Protein AF-A0A2D4JG83-F1 (afdb_monomer_lite)

Radius of gyration: 25.74 Å; chains: 1; bounding box: 56×29×63 Å

Sequence (149 aa):
VETLLEVTGLSHVLLGHALKPLIKENGILSQRQSILRLNEEVLGLVSGQHLCLLPKSMYLNVEEKVGHALEEKRNFICCLLNQILNEEQEIHIDSLVFKVIDACHKQRHGSPSGFLGNICSSVDVLSCILYLLNQGFVQRQENFPQLLQ

Secondary structure (DSSP, 8-state):
-HHHHHHH---HHH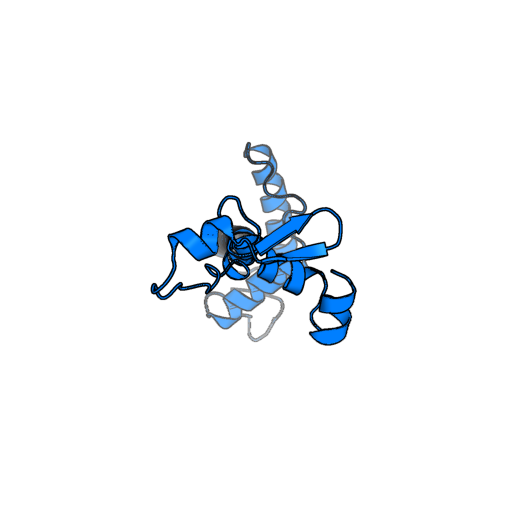HHHHHTTTSSTT-SEEEETTEEEE-HHHHHHTTTPPP--PPP-HHHHHHHHHHHHHHHHHHHHHHHHHHHHHH-SSEEHHHHHHHHHHHHHHHHTT---TT-SS---HHHHHHHHHHHHHHTSS-B-SS-TTEE-

InterPro domains:
  IPR019559 Cullin, neddylation domain [SM00884] (69-146)
  IPR036388 Winged helix-like DNA-binding domain superfamily [G3DSA:1.10.10.10] (68-149)
  IPR045093 Cullin [PTHR22771] (1-148)

Structure (mmCIF, N/CA/C/O backbone):
data_AF-A0A2D4JG83-F1
#
_entry.id   AF-A0A2D4JG83-F1
#
loop_
_atom_site.group_PDB
_atom_site.id
_atom_site.type_symbol
_atom_site.label_atom_id
_atom_site.label_alt_id
_atom_site.label_comp_id
_atom_site.label_asym_id
_atom_site.label_entity_id
_atom_site.label_seq_id
_atom_site.pdbx_PDB_ins_code
_atom_site.Cartn_x
_atom_site.Cartn_y
_atom_site.Cartn_z
_atom_site.occupancy
_atom_site.B_iso_or_equiv
_atom_site.auth_seq_id
_atom_site.auth_comp_id
_atom_site.auth_asym_id
_atom_site.auth_atom_id
_atom_site.pdbx_PDB_model_num
ATOM 1 N N . VAL A 1 1 ? 8.024 11.213 -33.048 1.00 75.00 1 VAL A N 1
ATOM 2 C CA . VAL A 1 1 ? 7.313 10.550 -31.918 1.00 75.00 1 VAL A CA 1
ATOM 3 C C . VAL A 1 1 ? 5.802 10.716 -32.046 1.00 75.00 1 VAL A C 1
ATOM 5 O O . VAL A 1 1 ? 5.098 9.736 -31.868 1.00 75.00 1 VAL A O 1
ATOM 8 N N . GLU A 1 2 ? 5.308 11.893 -32.435 1.00 82.31 2 GLU A N 1
ATOM 9 C CA . GLU A 1 2 ? 3.876 12.167 -32.677 1.00 82.31 2 GLU A CA 1
ATOM 10 C C . GLU A 1 2 ? 3.216 11.175 -33.645 1.00 82.31 2 GLU A C 1
ATOM 12 O O . GLU A 1 2 ? 2.208 10.570 -33.306 1.00 82.31 2 GLU A O 1
ATOM 17 N N . THR A 1 3 ? 3.863 10.867 -34.770 1.00 86.81 3 THR A N 1
ATOM 18 C CA . THR A 1 3 ? 3.368 9.858 -35.723 1.00 86.81 3 THR A CA 1
ATOM 19 C C . THR A 1 3 ? 3.220 8.461 -35.103 1.00 86.81 3 THR A C 1
ATOM 21 O O . THR A 1 3 ? 2.338 7.702 -35.486 1.00 86.81 3 THR A O 1
ATOM 24 N N . LEU A 1 4 ? 4.061 8.097 -34.124 1.00 87.06 4 LEU A N 1
ATOM 25 C CA . LEU A 1 4 ? 3.918 6.818 -33.416 1.00 87.06 4 LEU A CA 1
ATOM 26 C C . LEU A 1 4 ? 2.714 6.839 -32.475 1.00 87.06 4 LEU A C 1
ATOM 28 O O . LEU A 1 4 ? 2.052 5.817 -32.347 1.00 87.06 4 LEU A O 1
ATOM 32 N N . LEU A 1 5 ? 2.407 7.973 -31.841 1.00 87.31 5 LEU A N 1
ATOM 33 C CA . LEU A 1 5 ? 1.204 8.110 -31.012 1.00 87.31 5 LEU A CA 1
ATOM 34 C C . LEU A 1 5 ? -0.060 7.939 -31.857 1.00 87.31 5 LEU A C 1
ATOM 36 O O . LEU A 1 5 ? -0.945 7.179 -31.477 1.00 87.31 5 LEU A O 1
ATOM 40 N N . GLU A 1 6 ? -0.101 8.577 -33.026 1.00 89.38 6 GLU A N 1
ATOM 41 C CA . GLU A 1 6 ? -1.233 8.490 -33.953 1.00 89.38 6 GLU A CA 1
ATOM 42 C C . GLU A 1 6 ? -1.436 7.069 -34.494 1.00 89.38 6 GLU A C 1
ATOM 44 O O . GLU A 1 6 ? -2.553 6.562 -34.493 1.00 89.38 6 GLU A O 1
ATOM 49 N N . VAL A 1 7 ? -0.359 6.399 -34.919 1.00 92.38 7 VAL A N 1
ATOM 50 C CA . VAL A 1 7 ? -0.450 5.071 -35.549 1.00 92.38 7 VAL A CA 1
ATOM 51 C C . VAL A 1 7 ? -0.676 3.954 -34.529 1.00 92.38 7 VAL A C 1
ATOM 53 O O . VAL A 1 7 ? -1.380 2.990 -34.819 1.00 92.38 7 VAL A O 1
ATOM 56 N N . THR A 1 8 ? -0.077 4.048 -33.340 1.00 87.31 8 THR A N 1
ATOM 57 C CA . THR A 1 8 ? -0.205 2.993 -32.318 1.00 87.31 8 THR A CA 1
ATOM 58 C C . THR A 1 8 ? -1.442 3.158 -31.438 1.00 87.31 8 THR A C 1
ATOM 60 O O . THR A 1 8 ? -1.830 2.203 -30.768 1.00 87.31 8 THR A O 1
ATOM 63 N N . GLY A 1 9 ? -2.037 4.356 -31.393 1.00 88.19 9 GLY A N 1
ATOM 64 C CA . GLY A 1 9 ? -3.137 4.684 -30.483 1.00 88.19 9 GLY A CA 1
ATOM 65 C C . GLY A 1 9 ? -2.758 4.616 -28.997 1.00 88.19 9 GLY A C 1
ATOM 66 O O . GLY A 1 9 ? -3.636 4.646 -28.135 1.00 88.19 9 GLY A O 1
ATOM 67 N N . LEU A 1 10 ? -1.466 4.493 -28.670 1.00 85.56 10 LEU A N 1
ATOM 68 C CA . LEU A 1 10 ? -0.988 4.426 -27.293 1.00 85.56 10 LEU A CA 1
ATOM 69 C C . LEU A 1 10 ? -1.006 5.809 -26.641 1.00 85.56 10 LEU A C 1
ATOM 71 O O . LEU A 1 10 ? -0.763 6.831 -27.284 1.00 85.56 10 LEU A O 1
ATOM 75 N N . SER A 1 11 ? -1.212 5.842 -25.323 1.00 84.00 11 SER A N 1
ATOM 76 C CA . SER A 1 11 ? -1.036 7.082 -24.567 1.00 84.00 11 SER A CA 1
ATOM 77 C C . SER A 1 11 ? 0.431 7.525 -24.579 1.00 84.00 11 SER A C 1
ATOM 79 O O . SER A 1 11 ? 1.351 6.705 -24.664 1.00 84.00 11 SER A O 1
ATOM 81 N N . HIS A 1 12 ? 0.660 8.831 -24.419 1.00 82.31 12 HIS A N 1
ATOM 82 C CA . HIS A 1 12 ? 2.010 9.401 -24.369 1.00 82.31 12 HIS A CA 1
ATOM 83 C C . HIS A 1 12 ? 2.893 8.742 -23.295 1.00 82.31 12 HIS A C 1
ATOM 85 O O . HIS A 1 12 ? 4.088 8.526 -23.497 1.00 82.31 12 HIS A O 1
ATOM 91 N N . VAL A 1 13 ? 2.293 8.378 -22.159 1.00 80.50 13 VAL A N 1
ATOM 92 C CA . VAL A 1 13 ? 2.976 7.707 -21.047 1.00 80.50 13 VAL A CA 1
ATOM 93 C C . VAL A 1 13 ? 3.380 6.285 -21.435 1.00 80.50 13 VAL A C 1
ATOM 95 O O . VAL A 1 13 ? 4.546 5.918 -21.283 1.00 80.50 13 VAL A O 1
ATOM 98 N N . LEU A 1 14 ? 2.448 5.503 -21.995 1.00 79.81 14 LEU A N 1
ATOM 99 C CA . LEU A 1 14 ? 2.715 4.120 -22.396 1.00 79.81 14 LEU A CA 1
ATOM 100 C C . LEU A 1 14 ? 3.784 4.051 -23.491 1.00 79.81 14 LEU A C 1
ATOM 102 O O . LEU A 1 14 ? 4.702 3.232 -23.409 1.00 79.81 14 LEU A O 1
ATOM 106 N N . LEU A 1 15 ? 3.702 4.944 -24.484 1.00 85.19 15 LEU A N 1
ATOM 107 C CA . LEU A 1 15 ? 4.691 5.022 -25.554 1.00 85.19 15 LEU A CA 1
ATOM 108 C C . LEU A 1 15 ? 6.074 5.396 -25.004 1.00 85.19 15 LEU A C 1
ATOM 110 O O . LEU A 1 15 ? 7.070 4.774 -25.371 1.00 85.19 15 LEU A O 1
ATOM 114 N N . GLY A 1 16 ? 6.143 6.359 -24.082 1.00 82.75 16 GLY A N 1
ATOM 115 C CA . GLY A 1 16 ? 7.391 6.727 -23.414 1.00 82.75 16 GLY A CA 1
ATOM 116 C C . GLY A 1 16 ? 8.038 5.545 -22.685 1.00 82.75 16 GLY A C 1
ATOM 117 O O . GLY A 1 16 ? 9.237 5.304 -22.837 1.00 82.75 16 GLY A O 1
ATOM 118 N N . HIS A 1 17 ? 7.249 4.759 -21.947 1.00 79.56 17 HIS A N 1
ATOM 119 C CA . HIS A 1 17 ? 7.739 3.559 -21.263 1.00 79.56 17 HIS A CA 1
ATOM 120 C C . HIS A 1 17 ? 8.200 2.461 -22.221 1.00 79.56 17 HIS A C 1
ATOM 122 O O . HIS A 1 17 ? 9.233 1.844 -21.967 1.00 79.56 17 HIS A O 1
ATOM 128 N N . ALA A 1 18 ? 7.466 2.229 -23.311 1.00 82.81 18 ALA A N 1
ATOM 129 C CA . ALA A 1 18 ? 7.818 1.225 -24.309 1.00 82.81 18 ALA A CA 1
ATOM 130 C C . ALA A 1 18 ? 9.112 1.584 -25.053 1.00 82.81 18 ALA A C 1
ATOM 132 O O . ALA A 1 18 ? 9.938 0.712 -25.317 1.00 82.81 18 ALA A O 1
ATOM 133 N N . LEU A 1 19 ? 9.319 2.870 -25.352 1.00 85.75 19 LEU A N 1
ATOM 134 C CA . LEU A 1 19 ? 10.502 3.326 -26.074 1.00 85.75 19 LEU A CA 1
ATOM 135 C C . LEU A 1 19 ? 11.749 3.365 -25.187 1.00 85.75 19 LEU A C 1
ATOM 137 O O . LEU A 1 19 ? 12.813 2.959 -25.643 1.00 85.75 19 LEU A O 1
ATOM 141 N N . LYS A 1 20 ? 11.641 3.781 -23.919 1.00 84.62 20 LYS A N 1
ATOM 142 C CA . LYS A 1 20 ? 12.776 3.939 -22.986 1.00 84.62 20 LYS A CA 1
ATOM 143 C C . LYS A 1 20 ? 13.815 2.794 -22.998 1.00 84.62 20 LYS A C 1
ATOM 145 O O . LYS A 1 20 ? 15.002 3.103 -23.100 1.00 84.62 20 LYS A O 1
ATOM 150 N N . PRO A 1 21 ? 13.451 1.497 -22.912 1.00 82.69 21 PRO A N 1
ATOM 151 C CA . PRO A 1 21 ? 14.429 0.405 -22.962 1.00 82.69 21 PRO A CA 1
ATOM 152 C C . PRO A 1 21 ? 15.048 0.192 -24.349 1.00 82.69 21 PRO A C 1
ATOM 154 O O . PRO A 1 21 ? 16.124 -0.398 -24.438 1.00 82.69 21 PRO A O 1
ATOM 157 N N . LEU A 1 22 ? 14.387 0.654 -25.411 1.00 87.38 22 LEU A N 1
ATOM 158 C CA . LEU A 1 22 ? 14.833 0.510 -26.795 1.00 87.38 22 LEU A CA 1
ATOM 15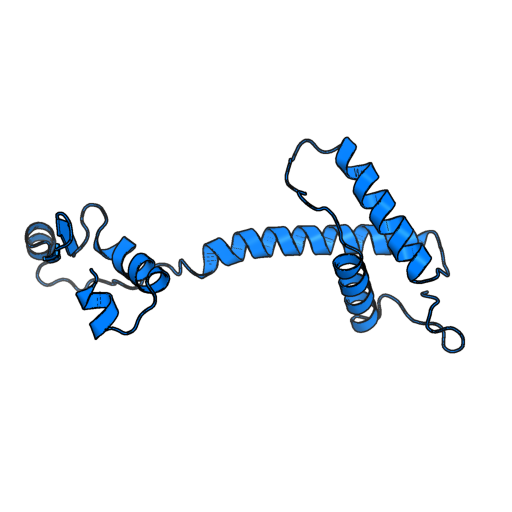9 C C . LEU A 1 22 ? 15.812 1.616 -27.207 1.00 87.38 22 LEU A C 1
ATOM 161 O O . LEU A 1 22 ? 16.666 1.347 -28.045 1.00 87.38 22 LEU A O 1
ATOM 165 N N . ILE A 1 23 ? 15.709 2.814 -26.609 1.00 88.75 23 ILE A N 1
ATOM 166 C CA . ILE A 1 23 ? 16.567 3.984 -26.900 1.00 88.75 23 ILE A CA 1
ATOM 167 C C . ILE A 1 23 ? 17.703 4.226 -25.896 1.00 88.75 23 ILE A C 1
ATOM 169 O O . ILE A 1 23 ? 18.390 5.245 -25.966 1.00 88.75 23 ILE A O 1
ATOM 173 N N . LYS A 1 24 ? 17.886 3.327 -24.925 1.00 84.50 24 LYS A N 1
ATOM 174 C CA . LYS A 1 24 ? 18.999 3.409 -23.968 1.00 84.50 24 LYS A CA 1
ATOM 175 C C . LYS A 1 24 ? 20.357 3.365 -24.685 1.00 84.50 24 LYS A C 1
ATOM 177 O O . LYS A 1 24 ? 20.441 2.985 -25.849 1.00 84.50 24 LYS A O 1
ATOM 182 N N . GLU A 1 25 ? 21.430 3.686 -23.971 1.00 77.88 25 GLU A N 1
ATOM 183 C CA . GLU A 1 25 ? 22.797 3.469 -24.457 1.00 77.88 25 GLU A CA 1
ATOM 184 C C . GLU A 1 25 ? 22.973 1.998 -24.894 1.00 77.88 25 GLU A C 1
ATOM 186 O O . GLU A 1 25 ? 22.630 1.079 -24.145 1.00 77.88 25 GLU A O 1
ATOM 191 N N . ASN A 1 26 ? 23.414 1.777 -26.139 1.00 77.94 26 ASN A N 1
ATOM 192 C CA . ASN A 1 26 ? 23.448 0.471 -26.825 1.00 77.94 26 ASN A CA 1
ATOM 193 C C . ASN A 1 26 ? 22.075 -0.200 -27.052 1.00 77.94 26 ASN A C 1
ATOM 195 O O . ASN A 1 26 ? 21.968 -1.421 -27.158 1.00 77.94 26 ASN A O 1
ATOM 199 N N . GLY A 1 27 ? 21.002 0.587 -27.110 1.00 85.00 27 GLY A N 1
ATOM 200 C CA . GLY A 1 27 ? 19.673 0.146 -27.519 1.00 85.00 27 GLY A CA 1
ATOM 201 C C . GLY A 1 27 ? 19.560 -0.075 -29.031 1.00 85.00 27 GLY A C 1
ATOM 202 O O . GLY A 1 27 ? 20.352 0.446 -29.818 1.00 85.00 27 GLY A O 1
ATOM 203 N N . ILE A 1 28 ? 18.547 -0.846 -29.436 1.00 89.38 28 ILE A N 1
ATOM 204 C CA . ILE A 1 28 ? 18.272 -1.158 -30.850 1.00 89.38 28 ILE A CA 1
ATOM 205 C C . ILE A 1 28 ? 17.700 0.032 -31.634 1.00 89.38 28 ILE A C 1
ATOM 207 O O . ILE A 1 28 ? 17.692 0.019 -32.865 1.00 89.38 28 ILE A O 1
ATOM 211 N N . LEU A 1 29 ? 17.219 1.061 -30.932 1.00 90.12 29 LEU A N 1
ATOM 212 C CA . LEU A 1 29 ? 16.727 2.302 -31.512 1.00 90.12 29 LEU A CA 1
ATOM 213 C C . LEU A 1 29 ? 17.628 3.459 -31.085 1.00 90.12 29 LEU A C 1
ATOM 215 O O . LEU A 1 29 ? 18.086 3.533 -29.951 1.00 90.12 29 LEU A O 1
ATOM 219 N N . SER A 1 30 ? 17.852 4.390 -32.003 1.00 89.00 30 SER A N 1
ATOM 220 C CA . SER A 1 30 ? 18.490 5.673 -31.745 1.00 89.00 30 SER A CA 1
ATOM 221 C C . SER A 1 30 ? 17.465 6.789 -31.940 1.00 89.00 30 SER A C 1
ATOM 223 O O . SER A 1 30 ? 16.699 6.799 -32.908 1.00 89.00 30 SER A O 1
ATOM 225 N N . GLN A 1 31 ? 17.427 7.738 -31.006 1.00 86.44 31 GLN A N 1
ATOM 226 C CA . GLN A 1 31 ? 16.611 8.941 -31.132 1.00 86.44 31 GLN A CA 1
ATOM 227 C C . GLN A 1 31 ? 17.531 10.127 -31.381 1.00 86.44 31 GLN A C 1
ATOM 229 O O . GLN A 1 31 ? 18.367 10.471 -30.548 1.00 86.44 31 GLN A O 1
ATOM 234 N N . ARG A 1 32 ? 17.360 10.771 -32.536 1.00 81.69 32 ARG A N 1
ATOM 235 C CA . ARG A 1 32 ? 17.983 12.062 -32.834 1.00 81.69 32 ARG A CA 1
ATOM 236 C C . ARG A 1 32 ? 16.865 13.075 -33.015 1.00 81.69 32 ARG A C 1
ATOM 238 O O . ARG A 1 32 ? 16.058 12.946 -33.935 1.00 81.69 32 ARG A O 1
ATOM 245 N N . GLN A 1 33 ? 16.813 14.063 -32.121 1.00 80.31 33 GLN A N 1
ATOM 246 C CA . GLN A 1 33 ? 15.722 15.043 -32.062 1.00 80.31 33 GLN A CA 1
ATOM 247 C C . GLN A 1 33 ? 14.354 14.330 -31.947 1.00 80.31 33 GLN A C 1
ATOM 249 O O . GLN A 1 33 ? 14.129 13.560 -31.010 1.00 80.31 33 GLN A O 1
ATOM 254 N N . SER A 1 34 ? 13.457 14.542 -32.914 1.00 78.88 34 SER A N 1
ATOM 255 C CA . SER A 1 34 ? 12.101 13.974 -32.946 1.00 78.88 34 SER A CA 1
ATOM 256 C C . SER A 1 34 ? 11.972 12.705 -33.801 1.00 78.88 34 SER A C 1
ATOM 258 O O . SER A 1 34 ? 10.865 12.165 -33.931 1.00 78.88 34 SER A O 1
ATOM 260 N N . ILE A 1 35 ? 13.082 12.220 -34.374 1.00 86.38 35 ILE A N 1
ATOM 261 C CA . ILE A 1 35 ? 13.116 11.093 -35.312 1.00 86.38 35 ILE A CA 1
ATOM 262 C C . ILE A 1 35 ? 13.714 9.862 -34.625 1.00 86.38 35 ILE A C 1
ATOM 264 O O . ILE A 1 35 ? 14.819 9.906 -34.080 1.00 86.38 35 ILE A O 1
ATOM 268 N N . LEU A 1 36 ? 12.973 8.756 -34.684 1.00 89.06 36 LEU A N 1
ATOM 269 C CA . LEU A 1 36 ? 13.387 7.444 -34.197 1.00 89.06 36 LEU A CA 1
ATOM 270 C C . LEU A 1 36 ? 13.954 6.638 -35.373 1.00 89.06 36 LEU A C 1
ATOM 272 O O . LEU A 1 36 ? 13.317 6.565 -36.424 1.00 89.06 36 LEU A O 1
ATOM 276 N N . ARG A 1 37 ? 15.147 6.064 -35.218 1.00 90.06 37 ARG A N 1
ATOM 277 C CA . ARG A 1 37 ? 15.818 5.253 -36.247 1.00 90.06 37 ARG A CA 1
ATOM 278 C C . ARG A 1 37 ? 16.369 3.973 -35.640 1.00 90.06 37 ARG A C 1
ATOM 280 O O . ARG A 1 37 ? 16.634 3.926 -34.443 1.00 90.06 37 ARG A O 1
ATOM 287 N N . LEU A 1 38 ? 16.572 2.952 -36.465 1.00 89.62 38 LEU A N 1
ATOM 288 C CA . LEU A 1 38 ? 17.306 1.759 -36.054 1.00 89.62 38 LEU A CA 1
ATOM 289 C C . LEU A 1 38 ? 18.774 2.109 -35.783 1.00 89.62 38 LEU A C 1
ATOM 291 O O . LEU A 1 38 ? 19.351 2.987 -36.429 1.00 89.62 38 LEU A O 1
ATOM 295 N N . ASN A 1 39 ? 19.352 1.466 -34.774 1.00 90.12 39 ASN A N 1
ATOM 296 C CA . ASN A 1 39 ? 20.760 1.610 -34.439 1.00 90.12 39 ASN A CA 1
ATOM 297 C C . ASN A 1 39 ? 21.580 0.548 -35.185 1.00 90.12 39 ASN A C 1
ATOM 299 O O . ASN A 1 39 ? 21.805 -0.545 -34.669 1.00 90.12 39 ASN A O 1
ATOM 303 N N . GLU A 1 40 ? 22.008 0.876 -36.404 1.00 88.81 40 GLU A N 1
ATOM 304 C CA . GLU A 1 40 ? 22.729 -0.051 -37.290 1.00 88.81 40 GLU A CA 1
ATOM 305 C C . GLU A 1 40 ? 24.039 -0.578 -36.682 1.00 88.81 40 GLU A C 1
ATOM 307 O O . GLU A 1 40 ? 24.418 -1.720 -36.926 1.00 88.81 40 GLU A O 1
ATOM 312 N N . GLU A 1 41 ? 24.708 0.213 -35.839 1.00 87.62 41 GLU A N 1
ATOM 313 C CA . GLU A 1 41 ? 25.943 -0.200 -35.162 1.00 87.62 41 GLU A CA 1
ATOM 314 C C . GLU A 1 41 ? 25.678 -1.356 -34.188 1.00 87.62 41 GLU A C 1
ATOM 316 O O . GLU A 1 41 ? 26.379 -2.366 -34.194 1.00 87.62 41 GLU A O 1
ATOM 321 N N . VAL A 1 42 ? 24.611 -1.246 -33.391 1.00 86.06 42 VAL A N 1
ATOM 322 C CA . VAL A 1 42 ? 24.197 -2.301 -32.454 1.00 86.06 42 VAL A CA 1
ATOM 323 C C . VAL A 1 42 ? 23.629 -3.503 -33.202 1.00 86.06 42 VAL A C 1
ATOM 325 O O . VAL A 1 42 ? 23.933 -4.638 -32.843 1.00 86.06 42 VAL A O 1
ATOM 328 N N . LEU A 1 43 ? 22.842 -3.274 -34.258 1.00 85.00 43 LEU A N 1
ATOM 329 C CA . LEU A 1 43 ? 22.268 -4.346 -35.074 1.00 85.00 43 LEU A CA 1
ATOM 330 C C . LEU A 1 43 ? 23.343 -5.168 -35.796 1.00 85.00 43 LEU A C 1
ATOM 332 O O . LEU A 1 43 ? 23.219 -6.389 -35.876 1.00 85.00 43 LEU A O 1
ATOM 336 N N . GLY A 1 44 ? 24.424 -4.530 -36.251 1.00 86.12 44 GLY A N 1
ATOM 337 C CA . GLY A 1 44 ? 25.578 -5.221 -36.824 1.00 86.12 44 GLY A CA 1
ATOM 338 C C . GLY A 1 44 ? 26.290 -6.131 -35.819 1.00 86.12 44 GLY A C 1
ATOM 339 O O . GLY A 1 44 ? 26.689 -7.239 -36.171 1.00 86.12 44 GLY A O 1
ATOM 340 N N . LEU A 1 45 ? 26.393 -5.705 -34.555 1.00 84.69 45 LEU A N 1
ATOM 341 C CA . LEU A 1 45 ? 27.042 -6.470 -33.481 1.00 84.69 45 LEU A CA 1
ATOM 342 C C . LEU A 1 45 ? 26.231 -7.691 -33.021 1.00 84.69 45 LEU A C 1
ATOM 344 O O . LEU A 1 45 ? 26.805 -8.696 -32.609 1.00 84.69 45 LEU A O 1
ATOM 348 N N . VAL A 1 46 ? 24.903 -7.609 -33.088 1.00 83.00 46 VAL A N 1
ATOM 349 C CA . VAL A 1 46 ? 23.971 -8.673 -32.660 1.00 83.00 46 VAL A CA 1
ATOM 350 C C . VAL A 1 46 ? 23.399 -9.468 -33.838 1.00 83.00 46 VAL A C 1
ATOM 352 O O . VAL A 1 46 ? 22.438 -10.222 -33.680 1.00 83.00 46 VAL A O 1
ATOM 355 N N . SER A 1 47 ? 23.980 -9.303 -35.029 1.00 83.62 47 SER A N 1
ATOM 356 C CA . SER A 1 47 ? 23.526 -9.963 -36.252 1.00 83.62 47 SER A CA 1
ATOM 357 C C . SER A 1 47 ? 23.491 -11.487 -36.081 1.00 83.62 47 SER A C 1
ATOM 359 O O . SER A 1 47 ? 24.460 -12.105 -35.639 1.00 83.62 47 SER A O 1
ATOM 361 N N . GLY A 1 48 ? 22.345 -12.096 -36.399 1.00 83.00 48 GLY A N 1
ATOM 362 C CA . GLY A 1 48 ? 22.114 -13.538 -36.248 1.00 83.00 48 GLY A CA 1
ATOM 363 C C . GLY A 1 48 ? 21.746 -14.006 -34.834 1.00 83.00 48 GLY A C 1
ATOM 364 O O . GLY A 1 48 ? 21.588 -15.207 -34.625 1.00 83.00 48 GLY A O 1
ATOM 365 N N . GLN A 1 49 ? 21.584 -13.098 -33.867 1.00 86.00 49 GLN A N 1
ATOM 366 C CA . GLN A 1 49 ? 21.174 -13.425 -32.497 1.00 86.00 49 GLN A CA 1
ATOM 367 C C . GLN A 1 49 ? 19.701 -13.069 -32.249 1.00 86.00 49 GLN A C 1
ATOM 369 O O . GLN A 1 49 ? 19.182 -12.086 -32.776 1.00 86.0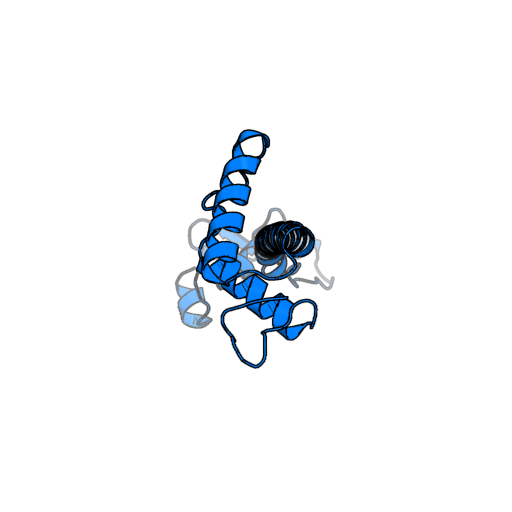0 49 GLN A O 1
ATOM 374 N N . HIS A 1 50 ? 19.022 -13.840 -31.395 1.00 84.38 50 HIS A N 1
ATOM 375 C CA . HIS A 1 50 ? 17.687 -13.485 -30.911 1.00 84.38 50 HIS A CA 1
ATOM 376 C C . HIS A 1 50 ? 17.789 -12.554 -29.699 1.00 84.38 50 HIS A C 1
ATOM 378 O O . HIS A 1 50 ? 18.431 -12.887 -28.703 1.00 84.38 50 HIS A O 1
ATOM 384 N N . LEU A 1 51 ? 17.114 -11.405 -29.763 1.00 81.31 51 LEU A N 1
ATOM 385 C CA . LEU A 1 51 ? 17.060 -10.437 -28.670 1.00 81.31 51 LEU A CA 1
ATOM 386 C C . LEU A 1 51 ? 15.715 -10.517 -27.945 1.00 81.31 51 LEU A C 1
ATOM 388 O O . LEU A 1 51 ? 14.655 -10.433 -28.564 1.00 81.31 51 LEU A O 1
ATOM 392 N N . CYS A 1 52 ? 15.752 -10.611 -26.616 1.00 82.00 52 CYS A N 1
ATOM 393 C CA . CYS A 1 52 ? 14.562 -10.450 -25.788 1.00 82.00 52 CYS A CA 1
ATOM 394 C C . CYS A 1 52 ? 14.371 -8.963 -25.460 1.00 82.00 52 CYS A C 1
ATOM 396 O O . CYS A 1 52 ? 15.101 -8.397 -24.647 1.00 82.00 52 CYS A O 1
ATOM 398 N N . LEU A 1 53 ? 13.398 -8.328 -26.116 1.00 79.44 53 LEU A N 1
ATOM 399 C CA . LEU A 1 53 ? 13.079 -6.903 -25.950 1.00 79.44 53 LEU A CA 1
ATOM 400 C C . LEU A 1 53 ? 11.977 -6.647 -24.917 1.00 79.44 53 LEU A C 1
ATOM 402 O O . LEU A 1 53 ? 11.552 -5.505 -24.742 1.00 79.44 53 LEU A O 1
ATOM 406 N N . LEU A 1 54 ? 11.501 -7.700 -24.249 1.00 72.38 54 LEU A N 1
ATOM 407 C CA . LEU A 1 54 ? 10.458 -7.578 -23.243 1.00 72.38 54 LEU A CA 1
ATOM 408 C C . LEU A 1 54 ? 10.949 -6.649 -22.123 1.00 72.38 54 LEU A C 1
ATOM 410 O O . LEU A 1 54 ? 11.979 -6.932 -21.499 1.00 72.38 54 LEU A O 1
ATOM 414 N N . PRO A 1 55 ? 10.254 -5.528 -21.862 1.00 64.62 55 PRO A N 1
ATOM 415 C CA . PRO A 1 55 ? 10.633 -4.659 -20.767 1.00 64.62 55 PRO A CA 1
ATOM 416 C C . PRO A 1 55 ? 10.533 -5.438 -19.452 1.00 64.62 55 PRO A C 1
ATOM 418 O O . PRO A 1 55 ? 9.547 -6.132 -19.207 1.00 64.62 55 PRO A O 1
ATOM 421 N N . LYS A 1 56 ? 11.529 -5.281 -18.568 1.00 62.25 56 LYS A N 1
ATOM 422 C CA . LYS A 1 56 ? 11.335 -5.598 -17.145 1.00 62.25 56 LYS A CA 1
ATOM 423 C C . LYS A 1 56 ? 10.142 -4.757 -16.691 1.00 62.25 56 LYS A C 1
ATOM 425 O O . LYS A 1 56 ? 10.167 -3.551 -16.916 1.00 62.25 56 LYS A O 1
ATOM 430 N N . SER A 1 57 ? 9.083 -5.369 -16.170 1.00 57.56 57 SER A N 1
ATOM 431 C CA . SER A 1 57 ? 7.782 -4.716 -15.976 1.00 57.56 57 SER A CA 1
ATOM 432 C C . SER A 1 57 ? 7.884 -3.426 -15.146 1.00 57.56 57 SER A C 1
ATOM 434 O O . SER A 1 57 ? 7.884 -3.457 -13.921 1.00 57.56 57 SER A O 1
ATOM 436 N N . MET A 1 58 ? 7.964 -2.265 -15.802 1.00 50.41 58 MET A N 1
ATOM 437 C CA . MET A 1 58 ? 8.097 -0.970 -15.120 1.00 50.41 58 MET A CA 1
ATOM 438 C C . MET A 1 58 ? 6.763 -0.400 -14.618 1.00 50.41 58 MET A C 1
ATOM 440 O O . MET A 1 58 ? 6.789 0.545 -13.835 1.00 50.41 58 MET A O 1
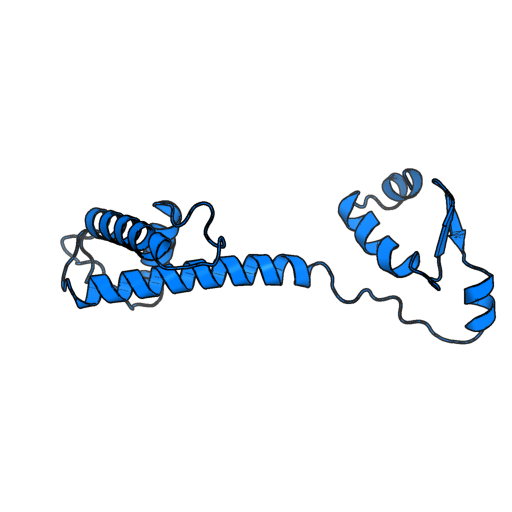ATOM 444 N N . TYR A 1 59 ? 5.622 -0.983 -15.009 1.00 50.19 59 TYR A N 1
ATOM 445 C CA . TYR A 1 59 ? 4.323 -0.682 -14.389 1.00 50.19 59 TYR A CA 1
ATOM 446 C C . TYR A 1 59 ? 4.238 -1.210 -12.952 1.00 50.19 59 TYR A C 1
ATOM 448 O O . TYR A 1 59 ? 3.576 -0.599 -12.127 1.00 50.19 59 TYR A O 1
ATOM 456 N N . LEU A 1 60 ? 5.001 -2.258 -12.620 1.00 50.69 60 LEU A N 1
ATOM 457 C CA . LEU A 1 60 ? 5.038 -2.809 -11.267 1.00 50.69 60 LEU A CA 1
ATOM 458 C C . LEU A 1 60 ? 5.816 -1.924 -10.285 1.00 50.69 60 LEU A C 1
ATOM 460 O O . LEU A 1 60 ? 5.341 -1.699 -9.187 1.00 50.69 60 LEU A O 1
ATOM 464 N N . ASN A 1 61 ? 6.973 -1.360 -10.642 1.00 51.56 61 ASN A N 1
ATOM 465 C CA . ASN A 1 61 ? 7.849 -0.744 -9.628 1.00 51.56 61 ASN A CA 1
ATOM 466 C C . ASN A 1 61 ? 7.378 0.609 -9.058 1.00 51.56 61 ASN A C 1
ATOM 468 O O . ASN A 1 61 ? 7.798 0.977 -7.959 1.00 51.56 61 ASN A O 1
ATOM 472 N N . VAL A 1 62 ? 6.570 1.388 -9.787 1.00 53.06 62 VAL A N 1
ATOM 473 C CA . VAL A 1 62 ? 5.991 2.635 -9.243 1.00 53.06 62 VAL A CA 1
ATOM 474 C C . VAL A 1 62 ? 4.765 2.312 -8.385 1.00 53.06 62 VAL A C 1
ATOM 476 O O . VAL A 1 62 ? 4.630 2.872 -7.298 1.00 53.06 62 VAL A O 1
ATOM 479 N N . GLU A 1 63 ? 3.941 1.352 -8.812 1.00 54.25 63 GLU A N 1
ATOM 480 C CA . GLU A 1 63 ? 2.848 0.797 -8.005 1.00 54.25 63 GLU A CA 1
ATOM 481 C C . GLU A 1 63 ? 3.358 0.061 -6.766 1.00 54.25 63 GLU A C 1
ATOM 483 O O . GLU A 1 63 ? 2.721 0.134 -5.730 1.00 54.25 63 GLU A O 1
ATOM 488 N N . GLU A 1 64 ? 4.522 -0.583 -6.817 1.00 58.81 64 GLU A N 1
ATOM 489 C CA . GLU A 1 64 ? 5.100 -1.306 -5.683 1.00 58.81 64 GLU A CA 1
ATOM 490 C C . GLU A 1 64 ? 5.537 -0.340 -4.580 1.00 58.81 64 GLU A C 1
ATOM 492 O O . GLU A 1 64 ? 5.248 -0.573 -3.415 1.00 58.81 64 GLU A O 1
ATOM 497 N N . LYS A 1 65 ? 6.166 0.794 -4.921 1.00 63.31 65 LYS A N 1
ATOM 498 C CA . LYS A 1 65 ? 6.564 1.796 -3.915 1.00 63.31 65 LYS A CA 1
ATOM 499 C C . LYS A 1 65 ? 5.376 2.570 -3.352 1.00 63.31 65 LYS A C 1
ATOM 501 O O . LYS A 1 65 ? 5.337 2.838 -2.155 1.00 63.31 65 LYS A O 1
ATOM 506 N N . VAL A 1 66 ? 4.420 2.940 -4.205 1.00 68.44 66 VAL A N 1
ATOM 507 C CA . VAL A 1 66 ? 3.184 3.605 -3.765 1.00 68.44 66 VAL A CA 1
ATOM 508 C C . VAL A 1 66 ? 2.316 2.629 -2.970 1.00 68.44 66 VAL A C 1
ATOM 510 O O . VAL A 1 66 ? 1.803 2.986 -1.917 1.00 68.44 66 VAL A O 1
ATOM 513 N N . GLY A 1 67 ? 2.209 1.386 -3.426 1.00 70.56 67 GLY A N 1
ATOM 514 C CA . GLY A 1 67 ? 1.507 0.293 -2.764 1.00 70.56 67 GLY A CA 1
ATOM 515 C C . GLY A 1 67 ? 2.118 -0.037 -1.411 1.00 70.56 67 GLY A C 1
ATOM 516 O O . GLY A 1 67 ? 1.384 -0.093 -0.434 1.00 70.56 67 GLY A O 1
ATOM 517 N N . HIS A 1 68 ? 3.447 -0.129 -1.321 1.00 76.00 68 HIS A N 1
ATOM 518 C CA . HIS A 1 68 ? 4.157 -0.304 -0.055 1.00 76.00 68 HIS A CA 1
ATOM 519 C C . HIS A 1 68 ? 3.876 0.849 0.909 1.00 76.00 68 HIS A C 1
ATOM 521 O O . HIS A 1 68 ? 3.533 0.609 2.058 1.00 76.00 68 HIS A O 1
ATOM 527 N N . ALA A 1 69 ? 3.934 2.102 0.447 1.00 79.56 69 ALA A N 1
ATOM 528 C CA . ALA A 1 69 ? 3.631 3.253 1.298 1.00 79.56 69 ALA A CA 1
ATOM 529 C C . ALA A 1 69 ? 2.165 3.261 1.784 1.00 79.56 69 ALA A C 1
ATOM 531 O O . ALA A 1 69 ? 1.886 3.606 2.933 1.00 79.56 69 ALA A O 1
ATOM 532 N N . LEU A 1 70 ? 1.216 2.866 0.928 1.00 82.88 70 LEU A N 1
ATOM 533 C CA . LEU A 1 70 ? -0.198 2.736 1.296 1.00 82.88 70 LEU A CA 1
ATOM 534 C C . LEU A 1 70 ? -0.440 1.561 2.252 1.00 82.88 70 LEU A C 1
ATOM 536 O O . LEU A 1 70 ? -1.258 1.669 3.165 1.00 82.88 70 LEU A O 1
ATOM 540 N N . GLU A 1 71 ? 0.277 0.456 2.073 1.00 84.38 71 GLU A N 1
ATOM 541 C CA . GLU A 1 71 ? 0.228 -0.707 2.952 1.00 84.38 71 GLU A CA 1
ATOM 542 C C . GLU A 1 71 ? 0.843 -0.405 4.321 1.00 84.38 71 GLU A C 1
ATOM 544 O O . GLU A 1 71 ? 0.218 -0.697 5.338 1.00 84.38 71 GLU A O 1
ATOM 549 N N . GLU A 1 72 ? 1.995 0.264 4.371 1.00 84.00 72 GLU A N 1
ATOM 550 C CA . GLU A 1 72 ? 2.587 0.774 5.610 1.00 84.00 72 GLU A CA 1
ATOM 551 C C . GLU A 1 72 ? 1.616 1.704 6.341 1.00 84.00 72 GLU A C 1
ATOM 553 O O . GLU A 1 72 ? 1.394 1.537 7.541 1.00 84.00 72 GLU A O 1
ATOM 558 N N . LYS A 1 73 ? 0.962 2.627 5.618 1.00 86.44 73 LYS A N 1
ATOM 559 C CA . LYS A 1 73 ? -0.077 3.499 6.182 1.00 86.44 73 LYS A CA 1
ATOM 560 C C . LYS A 1 73 ? -1.243 2.691 6.762 1.00 86.44 73 LYS A C 1
ATOM 562 O O . LYS A 1 73 ? -1.646 2.939 7.897 1.00 86.44 73 LYS A O 1
ATOM 567 N N . ARG A 1 74 ? -1.785 1.720 6.020 1.00 88.75 74 ARG A N 1
ATOM 568 C CA . ARG A 1 74 ? -2.885 0.859 6.493 1.00 88.75 74 ARG A CA 1
ATOM 569 C C . ARG A 1 74 ? -2.477 0.076 7.738 1.00 88.75 74 ARG A C 1
ATOM 571 O O . ARG A 1 74 ? -3.232 0.036 8.708 1.00 88.75 74 ARG A O 1
ATOM 578 N N . ASN A 1 75 ? -1.296 -0.533 7.716 1.00 89.19 75 ASN A N 1
ATOM 579 C CA . ASN A 1 75 ? -0.786 -1.346 8.815 1.00 89.19 75 ASN A CA 1
ATOM 580 C C . ASN A 1 75 ? -0.605 -0.492 10.074 1.00 89.19 75 ASN A C 1
ATOM 582 O O . ASN A 1 75 ? -1.027 -0.897 11.153 1.00 89.19 75 ASN A O 1
ATOM 586 N N . PHE A 1 76 ? -0.077 0.723 9.925 1.00 88.56 76 PHE A N 1
ATOM 587 C CA . PHE A 1 76 ? 0.036 1.689 11.011 1.00 88.56 76 PHE A CA 1
ATOM 588 C C . PHE A 1 76 ? -1.324 2.030 11.644 1.00 88.56 76 PHE A C 1
ATOM 590 O O . PHE A 1 76 ? -1.477 1.939 12.863 1.00 88.56 76 PHE A O 1
ATOM 597 N N . ILE A 1 77 ? -2.333 2.351 10.825 1.00 91.44 77 ILE A N 1
ATOM 598 C CA . ILE A 1 77 ? -3.695 2.645 11.302 1.00 91.44 77 ILE A CA 1
ATOM 599 C C . ILE A 1 77 ? -4.298 1.435 12.022 1.00 91.44 77 ILE A C 1
ATOM 601 O O . ILE A 1 77 ? -4.875 1.589 13.095 1.00 91.44 77 ILE A O 1
ATOM 605 N N . CYS A 1 78 ? -4.155 0.230 11.463 1.00 91.38 78 CYS A N 1
ATOM 606 C CA . CYS A 1 78 ? -4.678 -0.994 12.073 1.00 91.38 78 CYS A CA 1
ATOM 607 C C . CYS A 1 78 ? -4.016 -1.292 13.426 1.00 91.38 78 CYS A C 1
ATOM 609 O O . CYS A 1 78 ? -4.700 -1.710 14.358 1.00 91.38 78 CYS A O 1
ATOM 611 N N . CYS A 1 79 ? -2.712 -1.038 13.565 1.00 90.06 79 CYS A N 1
ATOM 612 C CA . CYS A 1 79 ? -2.019 -1.164 14.846 1.00 90.06 79 CYS A CA 1
ATOM 613 C C . CYS A 1 79 ? -2.593 -0.206 15.898 1.00 90.06 79 CYS A C 1
ATOM 615 O O . CYS A 1 79 ? -2.875 -0.641 17.012 1.00 90.06 79 CYS A O 1
ATOM 617 N N . LEU A 1 80 ? -2.812 1.065 15.546 1.00 91.62 80 LEU A N 1
ATOM 618 C CA . LEU A 1 80 ? -3.417 2.043 16.458 1.00 91.62 80 LEU A CA 1
ATOM 619 C C . LEU A 1 80 ? -4.859 1.679 16.825 1.00 91.62 80 LEU A C 1
ATOM 621 O O . LEU A 1 80 ? -5.234 1.783 17.989 1.00 91.62 80 LEU A O 1
ATOM 625 N N . LEU A 1 81 ? -5.652 1.223 15.850 1.00 92.19 81 LEU A N 1
ATOM 626 C CA . LEU A 1 81 ? -7.017 0.744 16.084 1.00 92.19 81 LEU A CA 1
ATOM 627 C C . LEU A 1 81 ? -7.026 -0.389 17.111 1.00 92.19 81 LEU A C 1
ATOM 629 O O . LEU A 1 81 ? -7.742 -0.300 18.101 1.00 92.19 81 LEU A O 1
ATOM 633 N N . ASN A 1 82 ? -6.186 -1.407 16.915 1.00 90.50 82 ASN A N 1
ATOM 634 C CA . ASN A 1 82 ? -6.081 -2.525 17.848 1.00 90.50 82 ASN A CA 1
ATOM 635 C C . ASN A 1 82 ? -5.589 -2.083 19.231 1.00 90.50 82 ASN A C 1
ATOM 637 O O . ASN A 1 82 ? -6.054 -2.611 20.231 1.00 90.50 82 ASN A O 1
ATOM 641 N N . GLN A 1 83 ? -4.657 -1.130 19.320 1.00 90.88 83 GLN A N 1
ATOM 642 C CA . GLN A 1 83 ? -4.208 -0.603 20.614 1.00 90.88 83 GLN A CA 1
ATOM 643 C C . GLN A 1 83 ? -5.357 0.064 21.376 1.00 90.88 83 GLN A C 1
ATOM 645 O O . GLN A 1 83 ? -5.604 -0.291 22.522 1.00 90.88 83 GLN A O 1
ATOM 650 N N . ILE A 1 84 ? -6.099 0.959 20.720 1.00 92.06 84 ILE A N 1
ATOM 651 C CA . ILE A 1 84 ? -7.210 1.684 21.351 1.00 92.06 84 ILE A CA 1
ATOM 652 C C . ILE A 1 84 ? -8.356 0.729 21.714 1.00 92.06 84 ILE A C 1
ATOM 654 O O . ILE A 1 84 ? -8.886 0.820 22.814 1.00 92.06 84 ILE A O 1
ATOM 658 N N . LEU A 1 85 ? -8.711 -0.212 20.835 1.00 90.12 85 LEU A N 1
ATOM 659 C CA . LEU A 1 85 ? -9.764 -1.205 21.096 1.00 90.12 85 LEU A CA 1
ATOM 660 C C . LEU A 1 85 ? -9.396 -2.190 22.216 1.00 90.12 85 LEU A C 1
ATOM 662 O O . LEU A 1 85 ? -10.261 -2.634 22.959 1.00 90.12 85 LEU A O 1
ATOM 666 N N . ASN A 1 86 ? -8.113 -2.519 22.383 1.00 88.50 86 ASN A N 1
ATOM 667 C CA . ASN A 1 86 ? -7.679 -3.344 23.513 1.00 88.50 86 ASN A CA 1
ATOM 668 C C . ASN A 1 86 ? -7.739 -2.587 24.852 1.00 88.50 86 ASN A C 1
ATOM 670 O O . ASN A 1 86 ? -7.891 -3.212 25.900 1.00 88.50 86 ASN A O 1
ATOM 674 N N . GLU A 1 87 ? -7.588 -1.261 24.834 1.00 90.88 87 GLU A N 1
ATOM 675 C CA . GLU A 1 87 ? -7.712 -0.412 26.025 1.00 90.88 87 GLU A CA 1
ATOM 676 C C . GLU A 1 87 ? -9.182 -0.109 26.363 1.00 90.88 87 GLU A C 1
ATOM 678 O O . GLU A 1 87 ? -9.555 -0.067 27.537 1.00 90.88 87 GLU A O 1
ATOM 683 N N . GLU A 1 88 ? -10.025 0.065 25.344 1.00 87.56 88 GLU A N 1
ATOM 684 C CA . GLU A 1 88 ? -11.454 0.357 25.458 1.00 87.56 88 GLU A CA 1
ATOM 685 C C . GLU A 1 88 ? -12.285 -0.805 24.909 1.00 87.56 88 GLU A C 1
ATOM 687 O O . GLU A 1 88 ? -12.508 -0.894 23.706 1.00 87.56 88 GLU A O 1
ATOM 692 N N . GLN A 1 89 ? -12.790 -1.657 25.811 1.00 78.31 89 GLN A N 1
ATOM 693 C CA . GLN A 1 89 ? -13.612 -2.832 25.466 1.00 78.31 89 GLN A CA 1
ATOM 694 C C . GLN A 1 89 ? -14.834 -2.500 24.598 1.00 78.31 89 GLN A C 1
ATOM 696 O O . GLN A 1 89 ? -15.298 -3.350 23.847 1.00 78.31 89 GLN A O 1
ATOM 701 N N . GLU A 1 90 ? -15.368 -1.285 24.722 1.00 87.62 90 GLU A N 1
ATOM 702 C CA . GLU A 1 90 ? -16.479 -0.797 23.914 1.00 87.62 90 GLU A CA 1
ATOM 703 C C . GLU A 1 90 ? -16.240 0.670 23.558 1.00 87.62 90 GLU A C 1
ATOM 705 O O . GLU A 1 90 ? -16.047 1.513 24.440 1.00 87.62 90 GLU A O 1
ATOM 710 N N . ILE A 1 91 ? -16.279 0.998 22.266 1.00 93.94 91 ILE A N 1
ATOM 711 C CA . ILE A 1 91 ? -16.039 2.365 21.801 1.00 93.94 91 ILE A CA 1
ATOM 712 C C . ILE A 1 91 ? -16.943 2.750 20.630 1.00 93.94 91 ILE A C 1
ATOM 714 O O . ILE A 1 91 ? -17.182 1.978 19.703 1.00 93.94 91 ILE A O 1
ATOM 718 N N . HIS A 1 92 ? -17.439 3.988 20.647 1.00 95.38 92 HIS A N 1
ATOM 719 C CA . HIS A 1 92 ? -18.194 4.551 19.531 1.00 95.38 92 HIS A CA 1
ATOM 720 C C . HIS A 1 92 ? -17.290 4.805 18.319 1.00 95.38 92 HIS A C 1
ATOM 722 O O . HIS A 1 92 ? -16.183 5.321 18.479 1.00 95.38 92 HIS A O 1
ATOM 728 N N . ILE A 1 93 ? -17.783 4.533 17.106 1.00 93.69 93 ILE A N 1
ATOM 729 C CA . ILE A 1 93 ? -17.031 4.714 15.851 1.00 93.69 93 ILE A CA 1
ATOM 730 C C . ILE A 1 93 ? -16.431 6.124 15.761 1.00 93.69 93 ILE A C 1
ATOM 732 O O . ILE A 1 93 ? -15.233 6.258 15.533 1.00 93.69 93 ILE A O 1
ATOM 736 N N . ASP A 1 94 ? -17.221 7.174 15.995 1.00 94.31 94 ASP A N 1
ATOM 737 C CA . ASP A 1 94 ? -16.721 8.558 15.930 1.00 94.31 94 ASP A CA 1
ATOM 738 C C . ASP A 1 94 ? -15.628 8.851 16.972 1.00 94.31 94 ASP A C 1
ATOM 740 O O . ASP A 1 94 ? -14.638 9.518 16.661 1.00 94.31 94 ASP A O 1
ATOM 744 N N . SER A 1 95 ? -15.765 8.316 18.190 1.00 94.06 95 SER A N 1
ATOM 745 C CA . SER A 1 95 ? -14.758 8.461 19.249 1.00 94.06 95 SER A CA 1
ATOM 746 C C . SER A 1 95 ? -13.465 7.735 18.886 1.00 94.06 95 SER A C 1
ATOM 748 O O . SER A 1 95 ? -12.379 8.284 19.075 1.00 94.06 95 SER A O 1
ATOM 750 N N . LEU A 1 96 ? -13.574 6.531 18.318 1.00 94.12 96 LEU A N 1
ATOM 751 C CA . LEU A 1 96 ? -12.436 5.761 17.825 1.00 94.12 96 LEU A CA 1
ATOM 752 C C . LEU A 1 96 ? -11.727 6.499 16.688 1.00 94.12 96 LEU A C 1
ATOM 754 O O . LEU A 1 96 ? -10.510 6.662 16.729 1.00 94.12 96 LEU A O 1
ATOM 758 N N . VAL A 1 97 ? -12.478 7.009 15.707 1.00 94.12 97 VAL A N 1
ATOM 759 C CA . VAL A 1 97 ? -11.932 7.800 14.594 1.00 94.12 97 VAL A CA 1
ATOM 760 C C . VAL A 1 97 ? -11.183 9.022 15.120 1.00 94.12 97 VAL A C 1
ATOM 762 O O . VAL A 1 97 ? -10.051 9.270 14.702 1.00 94.12 97 VAL A O 1
ATOM 765 N N . PHE A 1 98 ? -11.768 9.755 16.069 1.00 93.19 98 PHE A N 1
ATOM 766 C CA . PHE A 1 98 ? -11.125 10.915 16.678 1.00 93.19 98 PHE A CA 1
ATOM 767 C C . PHE A 1 98 ? -9.821 10.544 17.400 1.00 93.19 98 PHE A C 1
ATOM 769 O O . PHE A 1 98 ? -8.788 11.171 17.157 1.00 93.19 98 PHE A O 1
ATOM 776 N N . LYS A 1 99 ? -9.835 9.497 18.237 1.00 93.25 99 LYS A N 1
ATOM 777 C CA . LYS A 1 99 ? -8.648 9.034 18.978 1.00 93.25 99 LYS A CA 1
ATOM 778 C C . LYS A 1 99 ? -7.535 8.540 18.057 1.00 93.25 99 LYS A C 1
ATOM 780 O O . LYS A 1 99 ? -6.375 8.859 18.299 1.00 93.25 99 LYS A O 1
ATOM 785 N N . VAL A 1 100 ? -7.865 7.809 16.990 1.00 92.19 100 VAL A N 1
ATOM 786 C CA . VAL A 1 100 ? -6.877 7.342 16.003 1.00 92.19 100 VAL A CA 1
ATOM 787 C C . VAL A 1 100 ? -6.229 8.525 15.292 1.00 92.19 100 VAL A C 1
ATOM 789 O O . VAL A 1 100 ? -5.007 8.568 15.183 1.00 92.19 100 VAL A O 1
ATOM 792 N N . ILE A 1 101 ? -7.017 9.508 14.843 1.00 90.62 101 ILE A N 1
ATOM 793 C CA . ILE A 1 101 ? -6.484 10.712 14.187 1.00 90.62 101 ILE A CA 1
ATOM 794 C C . ILE A 1 101 ? -5.558 11.479 15.143 1.00 90.62 101 ILE A C 1
ATOM 796 O O . ILE A 1 101 ? -4.452 11.862 14.758 1.00 90.62 101 ILE A O 1
ATOM 800 N N . ASP A 1 102 ? -5.961 11.651 16.401 1.00 89.81 102 ASP A N 1
ATOM 801 C CA . ASP A 1 102 ? -5.143 12.305 17.425 1.00 89.81 102 ASP A CA 1
ATOM 802 C C . ASP A 1 102 ? -3.834 11.536 17.717 1.00 89.81 102 ASP A C 1
ATOM 804 O O . ASP A 1 102 ? -2.748 12.123 17.718 1.00 89.81 102 ASP A O 1
ATOM 808 N N . ALA A 1 103 ? -3.893 10.209 17.871 1.00 88.94 103 ALA A N 1
ATOM 809 C CA . ALA A 1 103 ? -2.718 9.356 18.080 1.00 88.94 103 ALA A CA 1
ATOM 810 C C . ALA A 1 103 ? -1.745 9.391 16.886 1.00 88.94 103 ALA A C 1
ATOM 812 O O . ALA A 1 103 ? -0.528 9.511 17.064 1.00 88.94 103 ALA A O 1
ATOM 813 N N . CYS A 1 104 ? -2.288 9.376 15.667 1.00 85.50 104 CYS A N 1
ATOM 814 C CA . CYS A 1 104 ? -1.554 9.568 14.421 1.00 85.50 104 CYS A CA 1
ATOM 815 C C . CYS A 1 104 ? -0.787 10.900 14.398 1.00 85.50 104 CYS A C 1
ATOM 817 O O . CYS A 1 104 ? 0.379 10.947 13.996 1.00 85.50 104 CYS A O 1
ATOM 819 N N . HIS A 1 105 ? -1.410 11.994 14.849 1.00 80.38 105 HIS A N 1
ATOM 820 C CA . HIS A 1 105 ? -0.748 13.296 14.942 1.00 80.38 105 HIS A CA 1
ATOM 821 C C . HIS A 1 105 ? 0.352 13.322 16.007 1.00 80.38 105 HIS A C 1
ATOM 823 O O . HIS A 1 105 ? 1.425 13.871 15.758 1.00 80.38 105 HIS A O 1
ATOM 829 N N . LYS A 1 106 ? 0.130 12.692 17.164 1.00 81.00 106 LYS A N 1
ATOM 830 C CA . LYS A 1 106 ? 1.108 12.648 18.262 1.00 81.00 106 LYS A CA 1
ATOM 831 C C . LYS A 1 106 ? 2.380 11.878 17.893 1.00 81.00 106 LYS A C 1
ATOM 833 O O . LYS A 1 106 ? 3.476 12.368 18.157 1.00 81.00 106 LYS A O 1
ATOM 838 N N . GLN A 1 107 ? 2.269 10.729 17.219 1.00 74.31 107 GLN A N 1
ATOM 839 C CA . GLN A 1 107 ? 3.443 9.935 16.808 1.00 74.31 107 GLN A CA 1
ATOM 840 C C . GLN A 1 107 ? 4.278 10.580 15.688 1.00 74.31 107 GLN A C 1
ATOM 842 O O . GLN A 1 107 ? 5.460 10.260 15.527 1.00 74.31 107 GLN A O 1
ATOM 847 N N . ARG A 1 108 ? 3.718 11.554 14.958 1.00 64.88 108 ARG A N 1
ATOM 848 C CA . ARG A 1 108 ? 4.447 12.346 13.954 1.00 64.88 108 ARG A CA 1
ATOM 849 C C . ARG A 1 108 ? 5.623 13.114 14.554 1.00 64.88 108 ARG A C 1
ATOM 851 O O . ARG A 1 108 ? 6.650 13.266 13.902 1.00 64.88 108 ARG A O 1
ATOM 858 N N . HIS A 1 109 ? 5.478 13.609 15.780 1.00 55.75 109 HIS A N 1
ATOM 859 C CA . HIS A 1 109 ? 6.480 14.474 16.404 1.00 55.75 109 HIS A CA 1
ATOM 860 C C . HIS A 1 109 ? 7.751 13.728 16.845 1.00 55.75 109 HIS A C 1
ATOM 862 O O . HIS A 1 109 ? 8.749 14.378 17.145 1.00 55.75 109 HIS A O 1
ATOM 868 N N . GLY A 1 110 ? 7.736 12.389 16.855 1.00 55.62 110 GLY A N 1
ATOM 869 C CA . GLY A 1 110 ? 8.873 11.551 17.255 1.00 55.62 110 GLY A CA 1
ATOM 870 C C . GLY A 1 110 ? 9.644 10.883 16.111 1.00 55.62 110 GLY A C 1
ATOM 871 O O . GLY A 1 110 ? 10.677 10.272 16.372 1.00 55.62 110 GLY A O 1
ATOM 872 N N . SER A 1 111 ? 9.176 10.978 14.860 1.00 55.38 111 SER A N 1
ATOM 873 C CA . SER A 1 111 ? 9.724 10.199 13.738 1.00 55.38 111 SER A CA 1
ATOM 874 C C . SER A 1 111 ? 10.455 11.089 12.718 1.00 55.38 111 SER A C 1
ATOM 876 O O . SER A 1 111 ? 9.849 12.021 12.191 1.00 55.38 111 SER A O 1
ATOM 878 N N . PRO A 1 112 ? 11.736 10.820 12.388 1.00 46.56 112 PRO A N 1
ATOM 879 C CA . PRO A 1 112 ? 12.531 11.664 11.487 1.00 46.56 112 PRO A CA 1
ATOM 880 C C . PRO A 1 112 ? 12.227 11.447 9.995 1.00 46.56 112 PRO A C 1
ATOM 882 O O . PRO A 1 112 ? 12.754 12.168 9.148 1.00 46.56 112 PRO A O 1
ATOM 885 N N . SER A 1 113 ? 11.397 10.464 9.638 1.00 51.66 113 SER A N 1
ATOM 886 C CA . SER A 1 113 ? 11.005 10.231 8.253 1.00 51.66 113 SER A CA 1
ATOM 887 C C . SER A 1 113 ? 9.822 11.135 7.895 1.00 51.66 113 SER A C 1
ATOM 889 O O . SER A 1 113 ? 8.711 10.986 8.396 1.00 51.66 113 SER A O 1
ATOM 891 N N . GLY A 1 114 ? 10.042 12.085 6.983 1.00 51.16 114 GLY A N 1
ATOM 892 C CA . GLY A 1 114 ? 9.003 12.939 6.385 1.00 51.16 114 GLY A CA 1
ATOM 893 C C . GLY A 1 114 ? 7.998 12.184 5.498 1.00 51.16 114 GLY A C 1
ATOM 894 O O . GLY A 1 114 ? 7.555 12.717 4.487 1.00 51.16 114 GLY A O 1
ATOM 895 N N . PHE A 1 115 ? 7.672 10.936 5.841 1.00 52.53 115 PHE A N 1
ATOM 896 C CA . PHE A 1 115 ? 6.963 9.974 5.001 1.00 52.53 115 PHE A CA 1
ATOM 897 C C . PHE A 1 115 ? 5.434 10.118 5.056 1.00 52.53 115 PHE A C 1
ATOM 899 O O . PHE A 1 115 ? 4.735 9.642 4.171 1.00 52.53 115 PHE A O 1
ATOM 906 N N . LEU A 1 116 ? 4.896 10.821 6.057 1.00 52.34 116 LEU A N 1
ATOM 907 C CA . LEU A 1 116 ? 3.453 11.000 6.240 1.00 52.34 116 LEU A CA 1
ATOM 908 C C . LEU A 1 116 ? 3.014 12.446 5.959 1.00 52.34 116 LEU A C 1
ATOM 910 O O . LEU A 1 116 ? 2.585 13.193 6.840 1.00 52.34 116 LEU A O 1
ATOM 914 N N . GLY A 1 117 ? 3.119 12.864 4.699 1.00 47.91 117 GLY A N 1
ATOM 915 C CA . GLY A 1 117 ? 2.345 14.000 4.201 1.00 47.91 117 GLY A CA 1
ATOM 916 C C . GLY A 1 117 ? 0.872 13.593 4.073 1.00 47.91 117 GLY A C 1
ATOM 917 O O . GLY A 1 117 ? 0.550 12.778 3.220 1.00 47.91 117 GLY A O 1
ATOM 918 N N . ASN A 1 118 ? -0.000 14.167 4.915 1.00 56.72 118 ASN A N 1
ATOM 919 C CA . ASN A 1 118 ? -1.432 13.845 5.095 1.00 56.72 118 ASN A CA 1
ATOM 920 C C . ASN A 1 118 ? -1.704 12.473 5.754 1.00 56.72 118 ASN A C 1
ATOM 922 O O . ASN A 1 118 ? -2.050 11.483 5.115 1.00 56.72 118 ASN A O 1
ATOM 926 N N . ILE A 1 119 ? -1.525 12.442 7.077 1.00 64.25 119 ILE A N 1
ATOM 927 C CA . ILE A 1 119 ? -1.305 11.235 7.888 1.00 64.25 119 ILE A CA 1
ATOM 928 C C . ILE A 1 119 ? -2.474 10.250 7.845 1.00 64.25 119 ILE A C 1
ATOM 930 O O . ILE A 1 119 ? -2.267 9.100 7.479 1.00 64.25 119 ILE A O 1
ATOM 934 N N . CYS A 1 120 ? -3.688 10.674 8.178 1.00 72.62 120 CYS A N 1
ATOM 935 C CA . CYS A 1 120 ? -4.884 9.834 8.186 1.00 72.62 120 CYS A CA 1
ATOM 936 C C . CYS A 1 120 ? -6.099 10.743 8.038 1.00 72.62 120 CYS A C 1
ATOM 938 O O . CYS A 1 120 ? -6.344 11.589 8.894 1.00 72.62 120 CYS A O 1
ATOM 940 N N . SER A 1 121 ? -6.849 10.595 6.954 1.00 86.88 121 SER A N 1
ATOM 941 C CA . SER A 1 121 ? -8.189 11.167 6.860 1.00 86.88 121 SER A CA 1
ATOM 942 C C . SER A 1 121 ? -9.179 10.288 7.627 1.00 86.88 121 SER A C 1
ATOM 944 O O . SER A 1 121 ? -8.930 9.100 7.843 1.00 86.88 121 SER A O 1
ATOM 946 N N . SER A 1 122 ? -10.337 10.840 7.987 1.00 90.19 122 SER A N 1
ATOM 947 C CA . SER A 1 122 ? -11.444 10.034 8.520 1.00 90.19 122 SER A CA 1
ATOM 948 C C . SER A 1 122 ? -11.814 8.881 7.581 1.00 90.19 122 SER A C 1
ATOM 950 O O . SER A 1 122 ? -12.124 7.790 8.047 1.00 90.19 122 SER A O 1
ATOM 952 N N . VAL A 1 123 ? -11.699 9.084 6.263 1.00 91.69 123 VAL A N 1
ATOM 953 C CA . VAL A 1 123 ? -11.939 8.054 5.243 1.00 91.69 123 VAL A CA 1
ATOM 954 C C . VAL A 1 123 ? -10.947 6.895 5.363 1.00 91.69 123 VAL A C 1
ATOM 956 O O . VAL A 1 123 ? -11.359 5.738 5.292 1.00 91.69 123 VAL A O 1
ATOM 959 N N . ASP A 1 124 ? -9.662 7.176 5.591 1.00 91.00 124 ASP A N 1
ATOM 960 C CA . ASP A 1 124 ? -8.641 6.133 5.769 1.00 91.00 124 ASP A CA 1
ATOM 961 C C . ASP A 1 124 ? -8.926 5.284 7.016 1.00 91.00 124 ASP A C 1
ATOM 963 O O . ASP A 1 124 ? -8.856 4.054 6.967 1.00 91.00 124 ASP A O 1
ATOM 967 N N . VAL A 1 125 ? -9.295 5.937 8.124 1.00 93.62 125 VAL A N 1
ATOM 968 C CA . VAL A 1 125 ? -9.598 5.255 9.391 1.00 93.62 125 VAL A CA 1
ATOM 969 C C . VAL A 1 125 ? -10.862 4.410 9.263 1.00 93.62 125 VAL A C 1
ATOM 971 O O . VAL A 1 125 ? -10.846 3.232 9.611 1.00 93.62 125 VAL A O 1
ATOM 974 N N . LEU A 1 126 ? -11.935 4.965 8.695 1.00 94.75 126 LEU A N 1
ATOM 975 C CA . LEU A 1 126 ? -13.182 4.234 8.454 1.00 94.75 126 LEU A CA 1
ATOM 976 C C . LEU A 1 126 ? -12.983 3.042 7.510 1.00 94.75 126 LEU A C 1
ATOM 978 O O . LEU A 1 126 ? -13.566 1.982 7.732 1.00 94.75 126 LEU A O 1
ATOM 982 N N . SER A 1 127 ? -12.124 3.181 6.496 1.00 94.12 127 SER A N 1
ATOM 983 C CA . SER A 1 127 ? -11.770 2.075 5.598 1.00 94.12 127 SER A CA 1
ATOM 984 C C . SER A 1 127 ? -11.042 0.953 6.344 1.00 94.12 127 SER A C 1
ATOM 986 O O . SER A 1 127 ? -11.326 -0.222 6.115 1.00 94.12 127 SER A O 1
ATOM 988 N N . CYS A 1 128 ? -10.150 1.294 7.281 1.00 93.44 128 CYS A N 1
ATOM 989 C CA . CYS A 1 128 ? -9.475 0.309 8.129 1.00 93.44 128 CYS A CA 1
ATOM 990 C C . CYS A 1 128 ? -10.435 -0.345 9.137 1.00 93.44 128 CYS A C 1
ATOM 992 O O . CYS A 1 128 ? -10.379 -1.557 9.321 1.00 93.44 128 CYS A O 1
ATOM 994 N N . ILE A 1 129 ? -11.364 0.411 9.733 1.00 94.19 129 ILE A N 1
ATOM 995 C CA . ILE A 1 129 ? -12.418 -0.140 10.605 1.00 94.19 129 ILE A CA 1
ATOM 996 C C . ILE A 1 129 ? -13.276 -1.145 9.830 1.00 94.19 129 ILE A C 1
ATOM 998 O O . ILE A 1 129 ? -13.513 -2.254 10.301 1.00 94.19 129 ILE A O 1
ATOM 1002 N N . LEU A 1 130 ? -13.710 -0.788 8.617 1.00 94.69 130 LEU A N 1
ATOM 1003 C CA . LEU A 1 130 ? -14.469 -1.692 7.755 1.00 94.69 130 LEU A CA 1
ATOM 1004 C C . LEU A 1 130 ? -13.668 -2.953 7.408 1.00 94.69 130 LEU A C 1
ATOM 1006 O O . LEU A 1 130 ? -14.220 -4.051 7.417 1.00 94.69 130 LEU A O 1
ATOM 1010 N N . TYR A 1 131 ? -12.373 -2.808 7.126 1.00 93.25 131 TYR A N 1
ATOM 1011 C CA . TYR A 1 131 ? -11.484 -3.943 6.900 1.00 93.25 131 TYR A CA 1
ATOM 1012 C C . TYR A 1 131 ? -11.440 -4.880 8.117 1.00 93.25 131 TYR A C 1
ATOM 1014 O O . TYR A 1 131 ? -11.640 -6.080 7.951 1.00 93.25 131 TYR A O 1
ATOM 1022 N N . LEU A 1 132 ? -11.260 -4.354 9.332 1.00 92.00 132 LEU A N 1
ATOM 1023 C CA . LEU A 1 132 ? -11.229 -5.163 10.556 1.00 92.00 132 LEU A CA 1
ATOM 1024 C C . LEU A 1 132 ? -12.569 -5.857 10.844 1.00 92.00 132 LEU A C 1
ATOM 1026 O O . LEU A 1 132 ? -12.570 -7.029 11.218 1.00 92.00 132 LEU A O 1
ATOM 1030 N N . LEU A 1 133 ? -13.692 -5.172 10.605 1.00 92.50 133 LEU A N 1
ATOM 1031 C CA . LEU A 1 133 ? -15.036 -5.755 10.693 1.00 92.50 133 LEU A CA 1
ATOM 1032 C C . LEU A 1 133 ? -15.198 -6.940 9.730 1.00 92.50 133 LEU A C 1
ATOM 1034 O O . LEU A 1 133 ? -15.689 -7.994 10.121 1.00 92.50 133 LEU A O 1
ATOM 1038 N N . ASN A 1 134 ? -14.746 -6.795 8.480 1.00 92.81 134 ASN A N 1
ATOM 1039 C CA . ASN A 1 134 ? -14.832 -7.859 7.475 1.00 92.81 134 ASN A CA 1
ATOM 1040 C C . ASN A 1 134 ? -13.937 -9.064 7.798 1.00 92.81 134 ASN A C 1
ATOM 1042 O O . ASN A 1 134 ? -14.260 -10.183 7.410 1.00 92.81 134 ASN A O 1
ATOM 1046 N N . GLN A 1 135 ? -12.820 -8.843 8.493 1.00 91.19 135 GLN A N 1
ATOM 1047 C CA . GLN A 1 135 ? -11.935 -9.912 8.963 1.00 91.19 135 GLN A CA 1
ATOM 1048 C C . GLN A 1 135 ? -12.415 -10.553 10.279 1.00 91.19 135 GLN A C 1
ATOM 1050 O O . GLN A 1 135 ? -11.865 -11.568 10.695 1.00 91.19 135 GLN A O 1
ATOM 1055 N N . GLY A 1 136 ? -13.424 -9.976 10.942 1.00 89.19 136 GLY A N 1
ATOM 1056 C CA . GLY A 1 136 ? -13.940 -10.458 12.225 1.00 89.19 136 GLY A CA 1
ATOM 1057 C C . GLY A 1 136 ? -13.063 -10.119 13.434 1.00 89.19 136 GLY A C 1
ATOM 1058 O O . GLY A 1 136 ? -13.276 -10.690 14.500 1.00 89.19 136 GLY A O 1
ATOM 1059 N N . PHE A 1 137 ? -12.097 -9.203 13.290 1.00 88.06 137 PHE A N 1
ATOM 1060 C CA . PHE A 1 137 ? -11.280 -8.712 14.412 1.00 88.06 137 PHE A CA 1
ATOM 1061 C C . PHE A 1 137 ? -12.035 -7.739 15.318 1.00 88.06 137 PHE A C 1
ATOM 1063 O O . PHE A 1 137 ? -11.635 -7.542 16.457 1.00 88.06 137 PHE A O 1
ATOM 1070 N N . VAL A 1 138 ? -13.090 -7.120 14.791 1.00 89.94 138 VAL A N 1
ATOM 1071 C CA . VAL A 1 138 ? -13.964 -6.179 15.494 1.00 89.94 138 VAL A CA 1
ATOM 1072 C C . VAL A 1 138 ? -15.398 -6.564 15.169 1.00 89.94 138 VAL A C 1
ATOM 1074 O O . VAL A 1 138 ? -15.680 -7.037 14.063 1.00 89.94 138 VAL A O 1
ATOM 1077 N N . GLN A 1 139 ? -16.314 -6.348 16.103 1.00 91.06 139 GLN A N 1
ATOM 1078 C CA . GLN A 1 139 ? -17.739 -6.581 15.926 1.00 91.06 139 GLN A CA 1
ATOM 1079 C C . GLN A 1 139 ? -18.541 -5.335 16.286 1.00 91.06 139 GLN A C 1
ATOM 1081 O O . GLN A 1 139 ? -18.165 -4.534 17.136 1.00 91.06 139 GLN A O 1
ATOM 1086 N N . ARG A 1 140 ? -19.677 -5.166 15.609 1.00 92.69 140 ARG A N 1
ATOM 1087 C CA . ARG A 1 140 ? -20.676 -4.169 15.995 1.00 92.69 140 ARG A CA 1
ATOM 1088 C C . ARG A 1 140 ? -21.604 -4.781 17.025 1.00 92.69 140 ARG A C 1
ATOM 1090 O O . ARG A 1 140 ? -22.007 -5.932 16.862 1.00 92.69 140 ARG A O 1
ATOM 1097 N N . GLN A 1 141 ? -22.012 -3.999 18.014 1.00 89.62 141 GLN A N 1
ATOM 1098 C CA . GLN A 1 141 ? -23.062 -4.453 18.915 1.00 89.62 141 GLN A CA 1
ATOM 1099 C C . GLN A 1 141 ? -24.412 -4.559 18.204 1.00 89.62 141 GLN A C 1
ATOM 1101 O O . GLN A 1 141 ? -24.781 -3.692 17.409 1.00 89.62 141 GLN A O 1
ATOM 1106 N N . GLU A 1 142 ? -25.174 -5.605 18.534 1.00 84.81 142 GLU A N 1
ATOM 1107 C CA . GLU A 1 142 ? -26.478 -5.894 17.918 1.00 84.81 142 GLU A CA 1
ATOM 1108 C C . GLU A 1 142 ? -27.484 -4.754 18.121 1.00 84.81 142 GLU A C 1
ATOM 1110 O O . GLU A 1 142 ? -28.199 -4.378 17.194 1.00 84.81 142 GLU A O 1
ATOM 1115 N N . ASN A 1 143 ? -27.504 -4.167 19.321 1.00 89.44 143 ASN A N 1
ATOM 1116 C CA . ASN A 1 143 ? -28.437 -3.095 19.677 1.00 89.44 143 ASN A CA 1
ATOM 1117 C C . ASN A 1 143 ? -27.910 -1.697 19.314 1.00 89.44 143 ASN A C 1
ATOM 1119 O O . ASN A 1 143 ? -28.693 -0.760 19.161 1.00 89.44 143 ASN A O 1
ATOM 1123 N N . PHE A 1 144 ? -26.589 -1.556 19.164 1.00 88.94 144 PHE A N 1
ATOM 1124 C CA . PHE A 1 144 ? -25.914 -0.281 18.938 1.00 88.94 144 PHE A CA 1
ATOM 1125 C C . PHE A 1 144 ? -24.831 -0.443 17.865 1.00 88.94 144 PHE A C 1
ATOM 1127 O O . PHE A 1 144 ? -23.651 -0.562 18.190 1.00 88.94 144 PHE A O 1
ATOM 1134 N N . PRO A 1 145 ? -25.182 -0.387 16.567 1.00 88.88 145 PRO A N 1
ATOM 1135 C CA . PRO A 1 145 ? -24.228 -0.623 15.477 1.00 88.88 145 PRO A CA 1
ATOM 1136 C C . PRO A 1 145 ? -23.111 0.431 15.388 1.00 88.88 145 PRO A C 1
ATOM 1138 O O . PRO A 1 145 ? -22.166 0.279 14.613 1.00 88.88 145 PRO A O 1
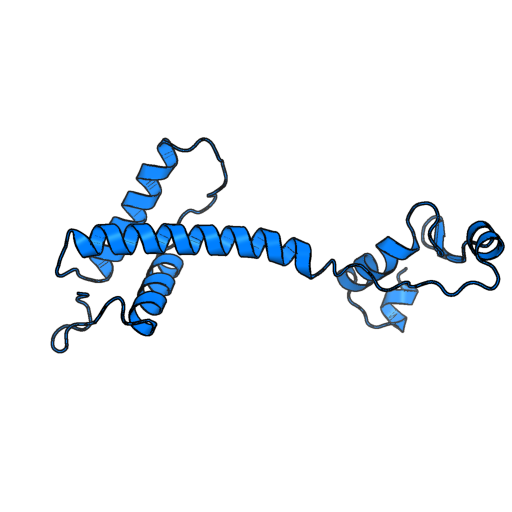ATOM 1141 N N . GLN A 1 146 ? -23.248 1.517 16.147 1.00 91.06 146 GLN A N 1
ATOM 1142 C CA . GLN A 1 146 ? -22.276 2.593 16.282 1.00 91.06 146 GLN A CA 1
ATOM 1143 C C . GLN A 1 146 ? -21.188 2.281 17.320 1.00 91.06 146 GLN A C 1
ATOM 1145 O O . GLN A 1 146 ? -20.179 2.980 17.351 1.00 91.06 146 GLN A O 1
ATOM 1150 N N . LEU A 1 147 ? -21.393 1.265 18.164 1.00 92.38 147 LEU A N 1
ATOM 1151 C CA . LEU A 1 147 ? -20.418 0.776 19.133 1.00 92.38 147 LEU A CA 1
ATOM 1152 C C . LEU A 1 147 ? -19.674 -0.430 18.556 1.00 92.38 147 LEU A C 1
ATOM 1154 O O . LEU A 1 147 ? -20.279 -1.324 17.954 1.00 92.38 147 LEU A O 1
ATOM 1158 N N . LEU A 1 148 ? -18.360 -0.423 18.745 1.00 91.50 148 LEU A N 1
ATOM 1159 C CA . LEU A 1 148 ? -17.435 -1.476 18.352 1.00 91.50 148 LEU A CA 1
ATOM 1160 C C . LEU A 1 148 ? -16.882 -2.168 19.599 1.00 91.50 148 LEU A C 1
ATOM 1162 O O . LEU A 1 148 ? -16.574 -1.478 20.573 1.00 91.50 148 LEU A O 1
ATOM 1166 N N . GLN A 1 149 ? -16.7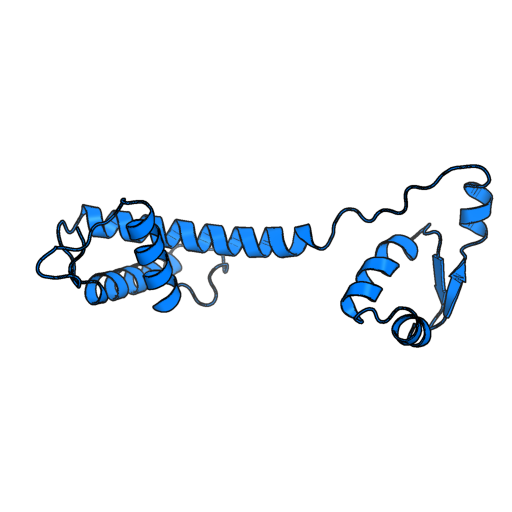51 -3.494 19.523 1.00 86.00 149 GLN A N 1
ATOM 1167 C CA . GLN A 1 149 ? -16.099 -4.372 20.503 1.00 86.00 149 GLN A CA 1
ATOM 1168 C C . GLN A 1 149 ? -15.145 -5.348 19.806 1.00 86.00 149 GLN A C 1
ATOM 1170 O O . GLN A 1 149 ? -15.388 -5.645 18.608 1.00 86.00 149 GLN A O 1
#

Foldseek 3Di:
DVVCCVVVVDDPVVVCQLCVQQCPDLHQWDDDPPDIDGDVVSCVVQPPHDDDSDDPPPVCPVCVVVVVLLVVLLVLLLVLLVVVCVVPVKDFLVRSLVSSVVVQVVVVVVDPDPSQPPRDDSVSNVVSVVVCCVVVVWDADPVGNRMID

pLDDT: mean 82.09, std 12.72, range [46.56, 95.38]

Organism: NCBI:txid129467